Protein AF-A0A8X8WSK7-F1 (afdb_monomer_lite)

Secondary structure (DSSP, 8-state):
--TT---S-TT---------SPPSS---EEEEE--SS--EEEEEEEEEEEETTEEEEEEEEEEEEEE--STT-EEEEE----------------------

Structure (mmCIF, N/CA/C/O backbone):
data_AF-A0A8X8WSK7-F1
#
_entry.id   AF-A0A8X8WSK7-F1
#
loop_
_atom_site.group_PDB
_atom_site.id
_atom_site.type_symbol
_atom_site.label_atom_id
_atom_site.label_alt_id
_atom_site.label_comp_id
_atom_site.label_asym_id
_atom_site.label_entity_id
_atom_site.label_seq_id
_atom_site.pdbx_PDB_ins_code
_atom_site.Cartn_x
_atom_site.Cartn_y
_atom_site.Cartn_z
_atom_site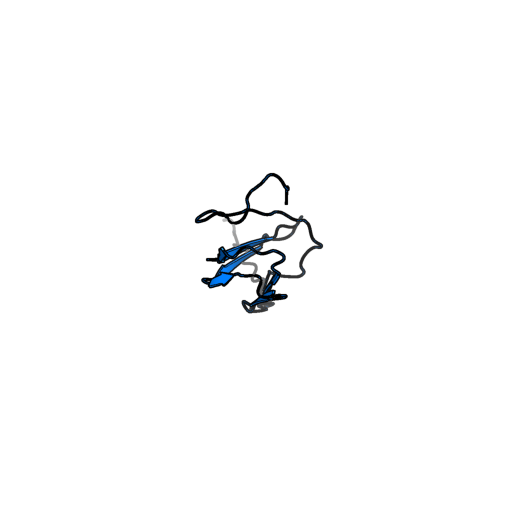.occupancy
_atom_site.B_iso_or_equiv
_atom_site.auth_seq_id
_atom_site.auth_comp_id
_atom_site.auth_asym_id
_atom_site.auth_atom_id
_atom_site.pdbx_PDB_model_num
ATOM 1 N N . MET A 1 1 ? -7.135 -5.718 -10.735 1.00 75.38 1 MET A N 1
ATOM 2 C CA . MET A 1 1 ? -6.576 -4.589 -11.508 1.00 75.38 1 MET A CA 1
ATOM 3 C C . MET A 1 1 ? -7.044 -4.754 -12.940 1.00 75.38 1 MET A C 1
ATOM 5 O O . MET A 1 1 ? -6.931 -5.858 -13.461 1.00 75.38 1 MET A O 1
ATOM 9 N N . GLY A 1 2 ? -7.687 -3.741 -13.518 1.00 79.69 2 GLY A N 1
ATOM 10 C CA . GLY A 1 2 ? -8.217 -3.841 -14.880 1.00 79.69 2 GLY A CA 1
ATOM 11 C C . GLY A 1 2 ? -7.095 -3.699 -15.907 1.00 79.69 2 GLY A C 1
ATOM 12 O O . GLY A 1 2 ? -6.238 -2.839 -15.749 1.00 79.69 2 GLY A O 1
ATOM 13 N N . SER A 1 3 ? -7.103 -4.512 -16.963 1.00 80.06 3 SER A N 1
ATOM 14 C CA . SER A 1 3 ? -6.058 -4.510 -18.001 1.00 80.06 3 SER A CA 1
ATOM 15 C C . SER A 1 3 ? -6.048 -3.258 -18.888 1.00 80.06 3 SER A C 1
ATOM 17 O O . SER A 1 3 ? -5.133 -3.085 -19.683 1.00 80.06 3 SER A O 1
ATOM 19 N N . SER A 1 4 ? -7.071 -2.405 -18.786 1.00 83.75 4 SER A N 1
ATOM 20 C CA . SER A 1 4 ? -7.215 -1.158 -19.545 1.00 83.75 4 SER A CA 1
ATOM 21 C C . SER A 1 4 ? -6.775 0.094 -18.779 1.00 83.75 4 SER A C 1
ATOM 23 O O . SER A 1 4 ? -6.962 1.197 -19.285 1.00 83.75 4 SER A O 1
ATOM 25 N N . TYR A 1 5 ? -6.254 -0.053 -17.558 1.00 81.88 5 TYR A N 1
ATOM 26 C CA . TYR A 1 5 ? -5.827 1.064 -16.716 1.00 81.88 5 TYR A CA 1
ATOM 27 C C . TYR A 1 5 ? -4.309 1.072 -16.562 1.00 81.88 5 TYR A C 1
ATOM 29 O O . TYR A 1 5 ? -3.691 0.022 -16.378 1.00 81.88 5 TYR A O 1
ATOM 37 N N . ASN A 1 6 ? -3.729 2.269 -16.604 1.00 83.44 6 ASN A N 1
ATOM 38 C CA . ASN A 1 6 ? -2.332 2.492 -16.263 1.00 83.44 6 ASN A CA 1
ATOM 39 C C . ASN A 1 6 ? -2.273 2.824 -14.775 1.00 83.44 6 ASN A C 1
ATOM 41 O O . ASN A 1 6 ? -2.736 3.885 -14.380 1.00 83.44 6 ASN A O 1
ATOM 45 N N . TYR A 1 7 ? -1.749 1.901 -13.976 1.00 86.31 7 TYR A N 1
ATOM 46 C CA . TYR A 1 7 ? -1.484 2.126 -12.557 1.00 86.31 7 TYR A CA 1
ATOM 47 C C . TYR A 1 7 ? -0.027 2.553 -12.368 1.00 86.31 7 TYR A C 1
ATOM 49 O O . TYR A 1 7 ? 0.825 2.224 -13.201 1.00 86.31 7 TYR A O 1
ATOM 57 N N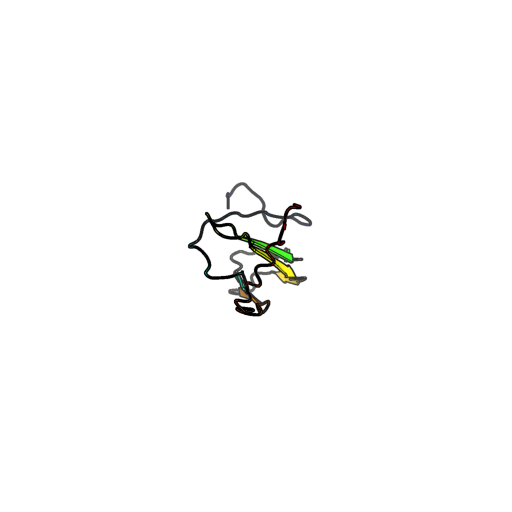 . PHE A 1 8 ? 0.270 3.206 -11.249 1.00 85.88 8 PHE A N 1
ATOM 58 C CA . PHE A 1 8 ? 1.604 3.659 -10.851 1.00 85.88 8 PHE A CA 1
ATOM 59 C C . PHE A 1 8 ? 2.171 4.745 -11.773 1.00 85.88 8 PHE A C 1
ATOM 61 O O . PHE A 1 8 ? 3.360 4.746 -12.110 1.00 85.88 8 PHE A O 1
ATOM 68 N N . GLY A 1 9 ? 1.302 5.668 -12.197 1.00 82.25 9 GLY A N 1
ATOM 69 C CA . GLY A 1 9 ? 1.684 6.876 -12.921 1.00 82.25 9 GLY A CA 1
ATOM 70 C C . GLY A 1 9 ? 2.589 7.793 -12.092 1.00 82.25 9 GLY A C 1
ATOM 71 O O . GLY A 1 9 ? 2.600 7.761 -10.861 1.00 82.25 9 GLY A O 1
ATOM 72 N N . HIS A 1 10 ? 3.382 8.628 -12.767 1.00 82.88 10 HIS A N 1
ATOM 73 C CA . HIS A 1 10 ? 4.202 9.627 -12.080 1.00 82.88 10 HIS A CA 1
ATOM 74 C C . HIS A 1 10 ? 3.304 10.638 -11.357 1.00 82.88 10 HIS A C 1
ATOM 76 O O . HIS A 1 10 ? 2.392 11.181 -11.974 1.00 82.88 10 HIS A O 1
ATOM 82 N N . GLU A 1 11 ? 3.588 10.898 -10.075 1.00 82.75 11 GLU A N 1
ATOM 83 C CA . GLU A 1 11 ? 2.813 11.814 -9.214 1.00 82.75 11 GLU A CA 1
ATOM 84 C C . GLU A 1 11 ? 1.328 11.440 -9.037 1.00 82.75 11 GLU A C 1
ATOM 86 O O . GLU A 1 11 ? 0.529 12.256 -8.578 1.00 82.75 11 GLU A O 1
ATOM 91 N N . GLU A 1 12 ? 0.954 10.196 -9.342 1.00 87.69 12 GLU A N 1
ATOM 92 C CA . GLU A 1 12 ? -0.401 9.689 -9.144 1.00 87.69 12 GLU A CA 1
ATOM 93 C C . GLU A 1 12 ? -0.519 8.900 -7.833 1.00 87.69 12 GLU A C 1
ATOM 95 O O . GLU A 1 12 ? 0.434 8.280 -7.355 1.00 87.69 12 GLU A O 1
ATOM 100 N N . VAL A 1 13 ? -1.714 8.930 -7.240 1.00 90.94 13 VAL A N 1
ATOM 101 C CA . VAL A 1 13 ? -2.071 8.091 -6.095 1.00 90.94 13 VAL A CA 1
ATOM 102 C C . VAL A 1 13 ? -3.074 7.049 -6.562 1.00 90.94 13 VAL A C 1
ATOM 104 O O . VAL A 1 13 ? -4.240 7.360 -6.802 1.00 90.94 13 VAL A O 1
ATOM 107 N N . ASP A 1 14 ? -2.628 5.801 -6.652 1.00 90.31 14 ASP A N 1
ATOM 108 C CA . ASP A 1 14 ? -3.508 4.680 -6.954 1.00 90.31 14 ASP A CA 1
ATOM 109 C C . ASP A 1 14 ? -4.250 4.207 -5.700 1.00 90.31 14 ASP A C 1
ATOM 111 O O . ASP A 1 14 ? -3.639 3.880 -4.678 1.00 90.31 14 ASP A O 1
ATOM 115 N N . LEU A 1 15 ? -5.578 4.107 -5.791 1.00 92.69 15 LEU A N 1
ATOM 116 C CA . LEU A 1 15 ? -6.414 3.550 -4.731 1.00 92.69 15 LEU A CA 1
ATOM 117 C C . LEU A 1 15 ? -6.870 2.137 -5.091 1.00 92.69 15 LEU A C 1
ATOM 119 O O . LEU A 1 15 ? -7.560 1.913 -6.088 1.00 92.69 15 LEU A O 1
ATOM 123 N N . PHE A 1 16 ? -6.548 1.189 -4.217 1.00 91.88 16 PHE A N 1
ATOM 124 C CA . PHE A 1 16 ? -6.989 -0.195 -4.331 1.00 91.88 16 PHE A CA 1
ATOM 125 C C . PHE A 1 16 ? -7.876 -0.566 -3.146 1.00 91.88 16 PHE A C 1
ATOM 127 O O . PHE A 1 16 ? -7.590 -0.215 -2.004 1.00 91.88 16 PHE A O 1
ATOM 134 N N . ALA A 1 17 ? -8.942 -1.316 -3.419 1.00 92.31 17 ALA A N 1
ATOM 135 C CA . ALA A 1 17 ? -9.811 -1.879 -2.396 1.00 92.31 17 ALA A CA 1
ATOM 136 C C . ALA A 1 17 ? -9.886 -3.397 -2.562 1.00 92.31 17 ALA A C 1
ATOM 138 O O . ALA A 1 17 ? -10.012 -3.916 -3.673 1.00 92.31 17 ALA A O 1
ATOM 139 N N . GLY A 1 18 ? -9.830 -4.106 -1.441 1.00 92.31 18 GLY A N 1
ATOM 140 C CA . GLY A 1 18 ? -9.928 -5.556 -1.385 1.00 92.31 18 GLY A CA 1
ATOM 141 C C . GLY A 1 18 ? -10.678 -5.992 -0.138 1.00 92.31 18 GLY A C 1
ATOM 142 O O . GLY A 1 18 ? -10.790 -5.244 0.831 1.00 92.31 18 GLY A O 1
ATOM 143 N N . LYS A 1 19 ? -11.211 -7.213 -0.172 1.00 92.69 19 LYS A N 1
ATOM 144 C CA . LYS A 1 19 ? -11.774 -7.870 1.007 1.00 92.69 19 LYS A CA 1
ATOM 145 C C . LYS A 1 19 ? -10.818 -8.965 1.448 1.00 92.69 19 LYS A C 1
ATOM 147 O O . LYS A 1 19 ? -10.357 -9.751 0.624 1.00 92.69 19 LYS A O 1
ATOM 152 N N . CYS A 1 20 ? -10.570 -9.033 2.741 1.00 88.38 20 CYS A N 1
ATOM 153 C CA . CYS A 1 20 ? -9.830 -10.099 3.394 1.00 88.38 20 CY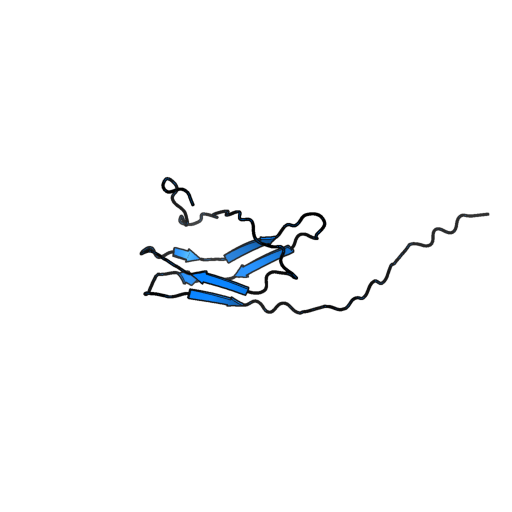S A CA 1
ATOM 154 C C . CYS A 1 20 ? -10.603 -10.543 4.647 1.00 88.38 20 CYS A C 1
ATOM 156 O O . CYS A 1 20 ? -11.545 -9.856 5.060 1.00 88.38 20 CYS A O 1
ATOM 158 N N . PRO A 1 21 ? -10.254 -11.693 5.248 1.00 89.56 21 PRO A N 1
ATOM 159 C CA . PRO A 1 21 ? -10.691 -12.011 6.602 1.00 89.56 21 PRO A CA 1
ATOM 160 C C . PRO A 1 21 ? -10.355 -10.869 7.566 1.00 89.56 21 PRO A C 1
ATOM 162 O O . PRO A 1 21 ? -9.362 -10.166 7.375 1.00 89.56 21 PRO A O 1
ATOM 165 N N . CYS A 1 22 ? -11.178 -10.690 8.599 1.00 85.69 22 CYS A N 1
ATOM 166 C CA . CYS A 1 22 ? -10.944 -9.654 9.598 1.00 85.69 22 CYS A CA 1
ATOM 167 C C . CYS A 1 22 ? -9.550 -9.810 10.217 1.00 85.69 22 CYS A C 1
ATOM 169 O O . CYS A 1 22 ? -9.191 -10.889 10.686 1.00 85.69 22 CYS A O 1
ATOM 171 N N . LEU A 1 23 ? -8.789 -8.718 10.232 1.00 84.69 23 LEU A N 1
ATOM 172 C CA . LEU A 1 23 ? -7.520 -8.646 10.945 1.00 84.69 23 LEU A CA 1
ATOM 173 C C . LEU A 1 23 ? -7.783 -8.702 12.455 1.00 84.69 23 LEU A C 1
ATOM 175 O O . LEU A 1 23 ? -8.780 -8.162 12.938 1.00 84.69 23 LEU A O 1
ATOM 179 N N . HIS A 1 24 ? -6.888 -9.353 13.196 1.00 83.06 24 HIS A N 1
ATOM 180 C CA . HIS A 1 24 ? -6.964 -9.405 14.660 1.00 83.06 24 HIS A CA 1
ATOM 181 C C . HIS A 1 24 ? -6.452 -8.123 15.335 1.00 83.06 24 HIS A C 1
ATOM 183 O O . HIS A 1 24 ? -6.679 -7.945 16.524 1.00 83.06 24 HIS A O 1
ATOM 189 N N . GLY A 1 25 ? -5.810 -7.227 14.583 1.00 83.25 25 GLY A N 1
ATOM 190 C CA . GLY A 1 25 ? -5.227 -5.985 15.079 1.00 83.25 25 GLY A CA 1
ATOM 191 C C . GLY A 1 25 ? -4.909 -5.006 13.940 1.00 83.25 25 GLY A C 1
ATOM 192 O O . GLY A 1 25 ? -5.326 -5.241 12.798 1.00 83.25 25 GLY A O 1
ATOM 193 N N . PRO A 1 26 ? -4.195 -3.905 14.230 1.00 84.12 26 PRO A N 1
ATOM 194 C CA . PRO A 1 26 ? -3.762 -2.942 13.220 1.00 84.12 26 PRO A CA 1
ATOM 195 C C . PRO A 1 26 ? -2.765 -3.555 12.223 1.00 84.12 26 PRO A C 1
ATOM 197 O O . PRO A 1 26 ? -2.176 -4.611 12.448 1.00 84.12 26 PRO A O 1
ATOM 200 N N . VAL A 1 27 ? -2.563 -2.886 11.084 1.00 87.88 27 VAL A N 1
ATOM 201 C CA . VAL A 1 27 ? -1.576 -3.324 10.086 1.00 87.88 27 VAL A CA 1
ATOM 202 C C . VAL A 1 27 ? -0.179 -2.863 10.504 1.00 87.88 27 VAL A C 1
ATOM 204 O O . VAL A 1 27 ? 0.086 -1.666 10.544 1.00 87.88 27 VAL A O 1
ATOM 207 N N . CYS A 1 28 ? 0.713 -3.817 10.769 1.00 87.69 28 CYS A N 1
ATOM 208 C CA . CYS A 1 28 ? 2.067 -3.560 11.296 1.00 87.69 28 CYS A CA 1
ATOM 209 C C . CYS A 1 28 ? 3.177 -3.826 10.279 1.00 87.69 28 CYS A C 1
ATOM 211 O O . CYS A 1 28 ? 4.319 -3.399 10.420 1.00 87.69 28 CYS A O 1
ATOM 213 N N . SER A 1 29 ? 2.863 -4.573 9.226 1.00 88.75 29 SER A N 1
ATOM 214 C CA . SER A 1 29 ? 3.820 -4.848 8.169 1.00 88.75 29 SER A CA 1
ATOM 215 C C . SER A 1 29 ? 3.121 -4.968 6.832 1.00 88.75 29 SER A C 1
ATOM 217 O O . SER A 1 29 ? 1.962 -5.380 6.741 1.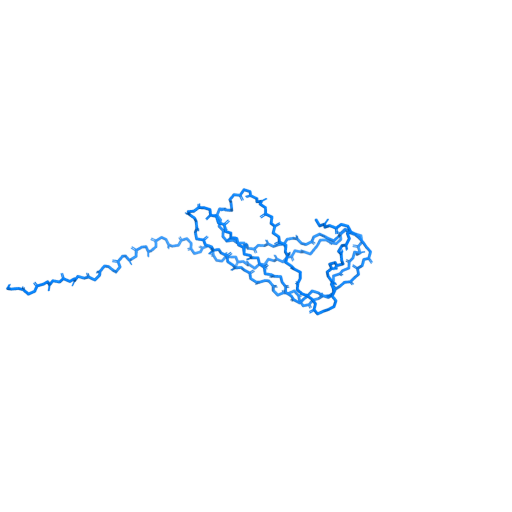00 88.75 29 SER A O 1
ATOM 219 N N . ILE A 1 30 ? 3.848 -4.602 5.786 1.00 87.56 30 ILE A N 1
ATOM 220 C CA . ILE A 1 30 ? 3.447 -4.810 4.405 1.00 87.56 30 ILE A CA 1
ATOM 221 C C . ILE A 1 30 ? 4.605 -5.439 3.638 1.00 87.56 30 ILE A C 1
ATOM 223 O O . ILE A 1 30 ? 5.762 -5.031 3.751 1.00 87.56 30 ILE A O 1
ATOM 227 N N . ILE A 1 31 ? 4.269 -6.446 2.836 1.00 87.12 31 ILE A N 1
ATOM 228 C CA . ILE A 1 31 ? 5.172 -7.047 1.863 1.00 87.12 31 ILE A CA 1
ATOM 229 C C . ILE A 1 31 ? 4.694 -6.611 0.484 1.00 87.12 31 ILE A C 1
ATOM 231 O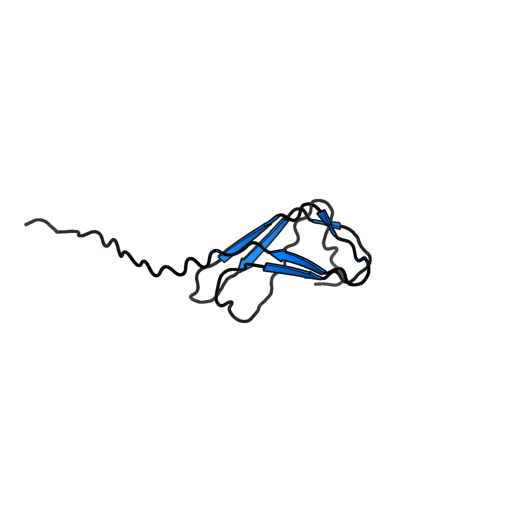 O . ILE A 1 31 ? 3.577 -6.918 0.074 1.00 87.12 31 ILE A O 1
ATOM 235 N N . ILE A 1 32 ? 5.549 -5.898 -0.235 1.00 83.81 32 ILE A N 1
ATOM 236 C CA . ILE A 1 32 ? 5.316 -5.479 -1.611 1.00 83.81 32 ILE A CA 1
ATOM 237 C C . ILE A 1 32 ? 6.056 -6.463 -2.502 1.00 83.81 32 ILE A C 1
ATOM 239 O O . ILE A 1 32 ? 7.286 -6.497 -2.504 1.00 83.81 32 ILE A O 1
ATOM 243 N N . VAL A 1 33 ? 5.314 -7.259 -3.261 1.00 84.38 33 VAL A N 1
ATOM 244 C CA . VAL A 1 33 ? 5.885 -8.158 -4.265 1.00 84.38 33 VAL A CA 1
ATOM 245 C C . VAL A 1 33 ? 5.669 -7.530 -5.629 1.00 84.38 33 VAL A C 1
ATOM 247 O O . VAL A 1 33 ? 4.541 -7.205 -5.993 1.00 84.38 33 VAL A O 1
ATOM 250 N N . LEU A 1 34 ? 6.756 -7.336 -6.368 1.00 79.81 34 LEU A N 1
ATOM 251 C CA . LEU A 1 34 ? 6.703 -6.782 -7.712 1.00 79.81 34 LEU A CA 1
ATOM 252 C C . LEU A 1 34 ? 6.796 -7.923 -8.726 1.00 79.81 34 LEU A C 1
ATOM 254 O O . LEU A 1 34 ? 7.758 -8.691 -8.712 1.00 79.81 34 LEU A O 1
ATOM 258 N N . ASP A 1 35 ? 5.810 -7.998 -9.613 1.00 75.62 35 ASP A N 1
ATOM 259 C CA . ASP A 1 35 ? 5.782 -8.923 -10.743 1.00 75.62 35 ASP A CA 1
ATOM 260 C C . ASP A 1 35 ? 5.563 -8.107 -12.025 1.00 75.62 35 ASP A C 1
ATOM 262 O O . ASP A 1 35 ? 4.536 -7.444 -12.181 1.00 75.62 35 ASP A O 1
ATOM 266 N N . GLY A 1 36 ? 6.578 -8.039 -12.892 1.00 72.12 36 GLY A N 1
ATOM 267 C CA . GLY A 1 36 ? 6.594 -7.162 -14.067 1.00 72.12 36 GLY A CA 1
ATOM 268 C C . GLY A 1 36 ? 7.986 -6.645 -14.444 1.00 72.12 36 GLY A C 1
ATOM 269 O O . GLY A 1 36 ? 8.996 -7.155 -13.977 1.00 72.12 36 GLY A O 1
ATOM 270 N N . PHE A 1 37 ? 8.053 -5.632 -15.311 1.00 62.94 37 PHE A N 1
ATOM 271 C CA . PHE A 1 37 ? 9.325 -5.069 -15.805 1.00 62.94 37 PHE A CA 1
ATOM 272 C C . PHE A 1 37 ? 9.484 -3.562 -15.553 1.00 62.94 37 PHE A C 1
ATOM 274 O O . PHE A 1 37 ? 10.520 -2.990 -15.885 1.00 62.94 37 PHE A O 1
ATOM 281 N N . ASN A 1 38 ? 8.483 -2.907 -14.958 1.00 75.94 38 ASN A N 1
ATOM 282 C CA . ASN A 1 38 ? 8.481 -1.455 -14.797 1.00 75.94 38 ASN A CA 1
ATOM 283 C C . ASN A 1 38 ? 9.051 -1.041 -13.437 1.00 75.94 38 ASN A C 1
ATOM 285 O O . ASN A 1 38 ? 8.691 -1.600 -12.400 1.00 75.94 38 ASN A O 1
ATOM 289 N N . SER A 1 39 ? 9.926 -0.034 -13.458 1.00 80.00 39 SER A N 1
ATOM 290 C CA . SER A 1 39 ? 10.423 0.637 -12.255 1.00 80.00 39 SER A CA 1
ATOM 291 C C . SER A 1 39 ? 9.562 1.852 -11.935 1.00 80.00 39 SER A C 1
ATOM 293 O O . SER A 1 39 ? 9.209 2.601 -12.842 1.00 80.00 39 SER A O 1
ATOM 295 N N . TRP A 1 40 ? 9.279 2.087 -10.659 1.00 82.69 40 TRP A N 1
ATOM 296 C CA . TRP A 1 40 ? 8.523 3.255 -10.205 1.00 82.69 40 TRP A CA 1
ATOM 297 C C . TRP A 1 40 ? 9.047 3.747 -8.859 1.00 82.69 40 TRP A C 1
ATOM 299 O O . TRP A 1 40 ? 9.623 2.986 -8.081 1.00 82.69 40 TRP A O 1
ATOM 309 N N . TYR A 1 41 ? 8.894 5.040 -8.591 1.00 86.12 41 TYR A N 1
ATOM 310 C CA . TYR A 1 41 ? 9.283 5.616 -7.310 1.00 86.12 41 TYR A CA 1
ATOM 311 C C . TYR A 1 41 ? 8.099 5.571 -6.347 1.00 86.12 41 TYR A C 1
ATOM 313 O O . TYR A 1 41 ? 7.050 6.149 -6.619 1.00 86.12 41 TYR A O 1
ATOM 321 N N . CYS A 1 42 ? 8.268 4.896 -5.212 1.00 87.88 42 CYS A N 1
ATOM 322 C CA . CYS A 1 42 ? 7.252 4.832 -4.173 1.00 87.88 42 CYS A CA 1
ATOM 323 C C . CYS A 1 42 ? 7.603 5.807 -3.051 1.00 87.88 42 CYS A C 1
ATOM 325 O O . CYS A 1 42 ? 8.626 5.649 -2.378 1.00 87.88 42 CYS A O 1
ATOM 327 N N . GLN A 1 43 ? 6.747 6.804 -2.827 1.00 90.69 43 GLN A N 1
ATOM 328 C CA . GLN A 1 43 ? 6.918 7.748 -1.726 1.00 90.69 43 GLN A CA 1
ATOM 329 C C . GLN A 1 43 ? 6.360 7.187 -0.416 1.00 90.69 43 GLN A C 1
ATOM 331 O O . GLN A 1 43 ? 7.085 7.110 0.578 1.00 90.69 43 GLN A O 1
ATOM 336 N N . SER A 1 44 ? 5.092 6.784 -0.416 1.00 91.12 44 SER A N 1
ATOM 337 C CA . SER A 1 44 ? 4.411 6.214 0.745 1.00 91.12 44 SER A CA 1
ATOM 338 C C . SER A 1 44 ? 3.277 5.292 0.325 1.00 91.12 44 SER A C 1
ATOM 340 O O . SER A 1 44 ? 2.707 5.468 -0.748 1.00 91.12 44 SER A O 1
ATOM 342 N N . ILE A 1 45 ? 2.917 4.369 1.209 1.00 91.75 45 ILE A N 1
ATOM 343 C CA . ILE A 1 45 ? 1.728 3.527 1.077 1.00 91.75 45 ILE A CA 1
ATOM 344 C C . ILE A 1 45 ? 0.853 3.763 2.294 1.00 91.75 45 ILE A C 1
ATOM 346 O O . ILE A 1 45 ? 1.344 3.777 3.420 1.00 91.75 45 ILE A O 1
ATOM 350 N N . GLU A 1 46 ? -0.441 3.932 2.068 1.00 93.12 46 GLU A N 1
ATOM 351 C CA . GLU A 1 46 ? -1.423 4.074 3.130 1.00 93.12 46 GLU A CA 1
ATOM 352 C C . GLU A 1 46 ? -2.444 2.947 3.041 1.00 93.12 46 GLU A C 1
ATOM 354 O O . GLU A 1 46 ? -2.930 2.612 1.961 1.00 93.12 46 GLU A O 1
ATOM 359 N N . ILE A 1 47 ? -2.735 2.333 4.183 1.00 92.81 47 ILE A N 1
ATOM 360 C CA . ILE A 1 47 ? -3.659 1.212 4.289 1.00 92.81 47 ILE A CA 1
ATOM 361 C C . ILE A 1 47 ? -4.746 1.605 5.271 1.00 92.81 47 ILE A C 1
ATOM 363 O O . ILE A 1 47 ? -4.468 1.876 6.439 1.00 92.81 47 ILE A O 1
ATOM 367 N N . THR A 1 48 ? -5.986 1.589 4.796 1.00 92.81 48 THR A N 1
ATOM 368 C CA . THR A 1 48 ? -7.178 1.758 5.623 1.00 92.81 48 THR A CA 1
ATOM 369 C C . THR A 1 48 ? -7.918 0.434 5.689 1.00 92.81 48 THR A C 1
ATOM 371 O O . THR A 1 48 ? -8.278 -0.151 4.668 1.00 92.81 48 THR A O 1
ATOM 374 N N . THR A 1 49 ? -8.158 -0.039 6.905 1.00 92.12 49 THR A N 1
ATOM 375 C CA . THR A 1 49 ? -8.908 -1.263 7.176 1.00 92.12 49 THR A CA 1
ATOM 376 C C . THR A 1 49 ? -10.234 -0.906 7.825 1.00 92.12 49 THR A C 1
ATOM 378 O O . THR A 1 49 ? -10.310 -0.058 8.716 1.00 92.12 49 THR A O 1
ATOM 381 N N . VAL A 1 50 ? -11.296 -1.537 7.332 1.00 91.81 50 VAL A N 1
ATOM 382 C CA . VAL A 1 50 ? -12.668 -1.325 7.792 1.00 91.81 50 VAL A CA 1
ATOM 383 C C . VAL A 1 50 ? -13.327 -2.678 8.022 1.00 91.81 50 VAL A C 1
ATOM 385 O O . VAL A 1 50 ? -13.122 -3.617 7.252 1.00 91.81 50 VAL A O 1
ATOM 388 N N . GLY A 1 51 ? -14.125 -2.785 9.081 1.00 89.94 51 GLY A N 1
ATOM 389 C CA . GLY A 1 51 ? -14.833 -4.010 9.434 1.00 89.94 51 GLY A CA 1
ATOM 390 C C . GLY A 1 51 ? -16.205 -3.706 10.019 1.00 89.94 51 GLY A C 1
ATOM 391 O O . GLY A 1 51 ? -16.394 -2.705 10.706 1.00 89.94 51 GLY A O 1
ATOM 392 N N . TYR A 1 52 ? -17.181 -4.573 9.750 1.00 90.38 52 TYR A N 1
ATOM 393 C CA . TYR A 1 52 ? -18.511 -4.427 10.337 1.00 90.38 52 TYR A CA 1
ATOM 394 C C . TYR A 1 52 ? -18.437 -4.584 11.861 1.00 90.38 52 TYR A C 1
ATOM 396 O O . TYR A 1 52 ? -17.972 -5.610 12.357 1.00 90.38 52 TYR A O 1
ATOM 404 N N . GLY A 1 53 ? -18.881 -3.562 12.599 1.00 88.88 53 GLY A N 1
ATOM 405 C CA . GLY A 1 53 ? -18.833 -3.554 14.064 1.00 88.88 53 GLY A CA 1
ATOM 406 C C . GLY A 1 53 ? -17.416 -3.506 14.650 1.00 88.88 53 GLY A C 1
ATOM 407 O O . GLY A 1 53 ? -17.228 -3.894 15.801 1.00 88.88 53 GLY A O 1
ATOM 408 N N . LYS A 1 54 ? -16.414 -3.075 13.871 1.00 87.25 54 LYS A N 1
ATOM 409 C CA . LYS A 1 54 ? -15.019 -2.924 14.308 1.00 87.25 54 LYS A CA 1
ATOM 410 C C . LYS A 1 54 ? -14.543 -1.485 14.082 1.00 87.25 54 LYS A C 1
ATOM 412 O O . LYS A 1 54 ? -15.007 -0.851 13.132 1.00 87.25 54 LYS A O 1
ATOM 417 N N . PRO A 1 55 ? -13.636 -0.962 14.926 1.00 86.56 55 PRO A N 1
ATOM 418 C CA . PRO A 1 55 ? -13.022 0.335 14.676 1.00 86.56 55 PRO A CA 1
ATOM 419 C C . PRO A 1 55 ? -12.239 0.312 13.357 1.00 86.56 55 PRO A C 1
ATOM 421 O O . PRO A 1 55 ? -11.644 -0.703 12.988 1.00 86.56 55 PRO A O 1
ATOM 424 N N . CYS A 1 56 ? -12.246 1.439 12.648 1.00 88.62 56 CYS A N 1
ATOM 425 C CA . CYS A 1 56 ? -11.395 1.636 11.480 1.00 88.62 56 CYS A CA 1
ATOM 426 C C . CYS A 1 56 ? -9.945 1.820 11.939 1.00 88.62 56 CYS A C 1
ATOM 428 O O . CYS A 1 56 ? -9.694 2.517 12.921 1.00 88.62 56 CYS A O 1
ATOM 430 N N . SER A 1 57 ? -8.993 1.250 11.205 1.00 88.44 57 SER A N 1
ATOM 431 C CA . SER A 1 57 ? -7.565 1.461 11.450 1.00 88.44 57 SER A CA 1
ATOM 432 C C . SER A 1 57 ? -6.886 1.933 10.172 1.00 88.44 57 SER A C 1
ATOM 434 O O . SER A 1 57 ? -7.148 1.402 9.090 1.00 88.44 57 SER A O 1
ATOM 436 N N . GLN A 1 58 ? -6.033 2.946 10.300 1.00 90.44 58 GLN A N 1
ATOM 437 C CA . GLN A 1 58 ? -5.267 3.523 9.205 1.00 90.44 58 GLN A CA 1
ATOM 438 C C . GLN A 1 58 ? -3.786 3.507 9.565 1.00 90.44 58 GLN A C 1
ATOM 440 O O . GLN A 1 58 ? -3.404 3.866 10.679 1.00 90.44 58 GLN A O 1
ATOM 445 N N . LYS A 1 59 ? -2.952 3.111 8.607 1.00 90.06 59 LYS A N 1
ATOM 446 C CA . LYS A 1 59 ? -1.501 3.088 8.762 1.00 90.06 59 LYS A CA 1
ATOM 447 C C . LYS A 1 59 ? -0.829 3.620 7.507 1.00 90.06 59 LYS A C 1
ATOM 449 O O . LYS A 1 59 ? -1.163 3.196 6.402 1.00 90.06 59 LYS A O 1
ATOM 454 N N . LYS A 1 60 ? 0.139 4.519 7.689 1.00 91.69 60 LYS A N 1
ATOM 455 C CA . LYS A 1 60 ? 0.982 5.049 6.617 1.00 91.69 60 LYS A CA 1
ATOM 456 C C . LYS A 1 60 ? 2.407 4.528 6.767 1.00 91.69 60 LYS A C 1
ATOM 458 O O . LYS A 1 60 ? 3.024 4.715 7.807 1.00 91.69 60 LYS A O 1
ATOM 463 N N . PHE A 1 61 ? 2.926 3.934 5.703 1.00 90.62 61 PHE A N 1
ATOM 464 C CA . PHE A 1 61 ? 4.304 3.476 5.579 1.00 90.62 61 PHE A CA 1
ATOM 465 C C . PHE A 1 61 ? 5.071 4.439 4.670 1.00 90.62 61 PHE A C 1
ATOM 467 O O . PHE A 1 61 ? 4.690 4.646 3.513 1.00 90.62 61 PHE A O 1
ATOM 474 N N . GLU A 1 62 ? 6.155 5.035 5.168 1.00 90.31 62 GLU A N 1
ATOM 475 C CA . GLU A 1 62 ? 7.070 5.815 4.330 1.00 90.31 62 GLU A CA 1
ATOM 476 C C . GLU A 1 62 ? 8.052 4.887 3.606 1.00 90.31 62 GLU A C 1
ATOM 478 O O . GLU A 1 62 ? 8.723 4.067 4.227 1.00 90.31 62 GLU A O 1
ATOM 483 N N . VAL A 1 63 ? 8.136 5.014 2.279 1.00 87.62 63 VAL A N 1
ATOM 484 C CA . VAL A 1 63 ? 8.926 4.110 1.427 1.00 87.62 63 VAL A CA 1
ATOM 485 C C . VAL A 1 63 ? 10.144 4.825 0.846 1.00 87.62 63 VAL A C 1
ATOM 487 O O . VAL A 1 63 ? 11.258 4.318 0.960 1.00 87.62 63 VAL A O 1
ATOM 490 N N . LYS A 1 64 ? 9.931 6.010 0.252 1.00 89.69 64 LYS A N 1
ATOM 491 C CA . LYS A 1 64 ? 10.947 6.928 -0.305 1.00 89.69 64 LYS A CA 1
ATOM 492 C C . LYS A 1 64 ? 12.068 6.225 -1.094 1.00 89.69 64 LYS A C 1
ATOM 494 O O . LYS A 1 64 ? 13.250 6.501 -0.890 1.00 89.69 64 LYS A O 1
ATOM 499 N N . LYS A 1 65 ? 11.712 5.302 -1.998 1.00 87.44 65 LYS A N 1
ATOM 500 C CA . LYS A 1 65 ? 12.685 4.571 -2.831 1.00 87.44 65 LYS A CA 1
ATOM 501 C C . LYS A 1 65 ? 12.125 4.127 -4.179 1.00 87.44 65 LYS A C 1
ATOM 503 O O . LYS A 1 65 ? 10.919 3.952 -4.347 1.00 87.44 65 LYS A O 1
ATOM 508 N N . TRP A 1 66 ? 13.037 3.882 -5.118 1.00 85.31 66 TRP A N 1
ATOM 509 C CA . TRP A 1 66 ? 12.732 3.215 -6.381 1.00 85.31 66 TRP A CA 1
ATOM 510 C C . TRP A 1 66 ? 12.448 1.729 -6.151 1.00 85.31 66 TRP A C 1
ATOM 512 O O . TRP A 1 66 ? 13.225 1.024 -5.505 1.00 85.31 66 TRP A O 1
ATOM 522 N N . LEU A 1 67 ? 11.331 1.264 -6.695 1.00 84.12 67 LEU A N 1
ATOM 523 C CA . LEU A 1 67 ? 10.882 -0.117 -6.704 1.00 84.12 67 LEU A CA 1
ATOM 524 C C . LEU A 1 67 ? 11.046 -0.660 -8.123 1.00 84.12 67 LEU A C 1
ATOM 526 O O . LEU A 1 67 ? 10.523 -0.086 -9.074 1.00 84.12 67 LEU A O 1
ATOM 530 N N . ASN A 1 68 ? 11.807 -1.742 -8.273 1.00 76.56 68 ASN A N 1
ATOM 531 C CA . ASN A 1 68 ? 12.057 -2.392 -9.556 1.00 76.56 68 ASN A CA 1
ATOM 532 C C . ASN A 1 68 ? 12.068 -3.913 -9.378 1.00 76.56 68 ASN A C 1
ATOM 534 O O . ASN A 1 68 ? 12.516 -4.430 -8.352 1.00 76.56 68 ASN A O 1
ATOM 538 N N . VAL A 1 69 ? 11.625 -4.627 -10.408 1.00 69.06 69 VAL A N 1
ATOM 539 C CA . VAL A 1 69 ? 11.716 -6.080 -10.505 1.00 69.06 69 VAL A CA 1
ATOM 540 C C . VAL A 1 69 ? 13.141 -6.468 -10.880 1.00 69.06 69 VAL A C 1
ATOM 542 O O . VAL A 1 69 ? 13.458 -6.822 -12.012 1.00 69.06 69 VAL A O 1
ATOM 545 N N . ILE A 1 70 ? 14.031 -6.454 -9.896 1.00 61.44 70 ILE A N 1
ATOM 546 C CA . ILE A 1 70 ? 15.214 -7.307 -9.963 1.00 61.44 70 ILE A CA 1
ATOM 547 C C . ILE A 1 70 ? 14.733 -8.668 -9.453 1.00 61.44 70 ILE A C 1
ATOM 549 O O . ILE A 1 70 ? 14.505 -8.812 -8.256 1.00 61.44 70 ILE A O 1
ATOM 553 N N . LYS A 1 71 ? 14.429 -9.596 -10.377 1.00 52.78 71 LYS A N 1
ATOM 554 C CA . LYS A 1 71 ? 13.895 -10.966 -10.162 1.00 52.78 71 LYS A CA 1
ATOM 555 C C . LYS A 1 71 ? 13.645 -11.349 -8.689 1.00 52.78 71 LYS A C 1
ATOM 557 O O . LYS A 1 71 ? 14.579 -11.717 -7.983 1.00 52.78 71 LYS A O 1
ATOM 562 N N . GLY A 1 72 ? 12.381 -11.329 -8.260 1.00 54.00 72 GLY A N 1
ATOM 563 C CA . GLY A 1 72 ? 11.972 -11.837 -6.941 1.00 54.00 72 GLY A CA 1
ATOM 564 C C . GLY A 1 72 ? 12.170 -10.868 -5.773 1.00 54.00 72 GLY A C 1
ATOM 565 O O . GLY A 1 72 ? 12.090 -11.282 -4.620 1.00 54.00 72 GLY A O 1
ATOM 566 N N . SER A 1 73 ? 12.417 -9.587 -6.050 1.00 59.44 73 SER A N 1
ATOM 567 C CA . SER A 1 73 ? 12.532 -8.568 -5.007 1.00 59.44 73 SER A CA 1
ATOM 568 C C . SER A 1 73 ? 11.169 -8.291 -4.369 1.00 59.44 73 SER A C 1
ATOM 570 O O . SER A 1 73 ? 10.345 -7.558 -4.915 1.00 59.44 73 SER A O 1
ATOM 572 N N . ALA A 1 74 ? 10.941 -8.882 -3.198 1.00 65.75 74 ALA A N 1
ATOM 573 C CA . ALA A 1 74 ? 9.915 -8.437 -2.270 1.00 65.75 74 ALA A CA 1
ATOM 574 C C . ALA A 1 74 ? 10.503 -7.333 -1.382 1.00 65.75 74 ALA A C 1
ATOM 576 O O . ALA A 1 74 ? 11.587 -7.486 -0.817 1.00 65.75 74 ALA A O 1
ATOM 577 N N . VAL A 1 75 ? 9.794 -6.218 -1.245 1.00 75.62 75 VAL A N 1
ATOM 578 C CA . VAL A 1 75 ? 10.120 -5.187 -0.263 1.00 75.62 75 VAL A CA 1
ATOM 579 C C . VAL A 1 75 ? 9.260 -5.406 0.966 1.00 75.62 75 VAL A C 1
ATOM 581 O O . VAL A 1 75 ? 8.040 -5.320 0.893 1.00 75.62 75 VAL A O 1
ATOM 584 N N . ILE A 1 76 ? 9.908 -5.651 2.099 1.00 77.94 76 ILE A N 1
ATOM 585 C CA . ILE A 1 76 ? 9.246 -5.736 3.397 1.00 77.94 76 ILE A CA 1
ATOM 586 C C . ILE A 1 76 ? 9.393 -4.377 4.078 1.00 77.94 76 ILE A C 1
ATOM 588 O O . ILE A 1 76 ? 10.505 -3.865 4.211 1.00 77.94 76 ILE A O 1
ATOM 592 N N . LEU A 1 77 ? 8.269 -3.790 4.476 1.00 79.50 77 LEU A N 1
ATOM 593 C CA . LEU A 1 77 ? 8.218 -2.621 5.341 1.00 79.50 77 LEU A CA 1
ATOM 594 C C . LEU A 1 77 ? 7.555 -3.064 6.638 1.00 79.50 77 LEU A C 1
ATOM 596 O O . LEU A 1 77 ? 6.415 -3.529 6.630 1.00 79.50 77 LEU A O 1
ATOM 600 N N . GLN A 1 78 ? 8.298 -2.962 7.729 1.00 78.06 78 GLN A N 1
ATOM 601 C CA . GLN A 1 78 ? 7.790 -3.193 9.070 1.00 78.06 78 GLN A CA 1
ATOM 602 C C . GLN A 1 78 ? 7.746 -1.848 9.769 1.00 78.06 78 GLN A C 1
ATOM 604 O O . GLN A 1 78 ? 8.700 -1.077 9.688 1.00 78.06 78 GLN A O 1
ATOM 609 N N . ASP A 1 79 ? 6.624 -1.578 10.410 1.00 71.12 79 ASP A N 1
ATOM 610 C CA . ASP A 1 79 ? 6.498 -0.500 11.368 1.00 71.12 79 ASP A CA 1
ATOM 611 C C . ASP A 1 79 ? 5.925 -1.164 12.611 1.00 71.12 79 ASP A C 1
ATOM 613 O O . ASP A 1 79 ? 4.752 -1.545 12.621 1.00 71.12 79 ASP A O 1
ATOM 617 N N . GLU A 1 80 ? 6.805 -1.456 13.570 1.00 67.12 80 GLU A N 1
ATOM 618 C CA . GLU A 1 80 ? 6.466 -2.208 14.775 1.00 67.12 80 GLU A CA 1
ATOM 619 C C . GLU A 1 80 ? 5.210 -1.593 15.396 1.00 67.12 80 GLU A C 1
ATOM 621 O O . GLU A 1 80 ? 5.181 -0.416 15.759 1.00 67.12 80 GLU A O 1
ATOM 626 N N . CYS A 1 81 ? 4.127 -2.367 15.441 1.00 72.31 81 CYS A N 1
ATOM 627 C CA . CYS A 1 81 ? 2.999 -1.972 16.259 1.00 72.31 81 CYS A CA 1
ATOM 628 C C . CYS A 1 81 ? 3.430 -2.205 17.695 1.00 72.31 81 CYS A C 1
ATOM 630 O O . CYS A 1 81 ? 3.766 -3.331 18.054 1.00 72.31 81 CYS A O 1
ATOM 632 N N . SER A 1 82 ? 3.425 -1.151 18.503 1.00 61.06 82 SER A N 1
ATOM 633 C CA . SER A 1 82 ? 3.350 -1.336 19.941 1.00 61.06 82 SER A CA 1
ATOM 634 C C . SER A 1 82 ? 2.049 -2.082 20.203 1.00 61.06 82 SER A C 1
ATOM 636 O O . SER A 1 82 ? 0.970 -1.555 19.917 1.00 61.06 82 SER A O 1
ATOM 638 N N . ASP A 1 83 ? 2.152 -3.322 20.669 1.00 53.94 83 ASP A N 1
ATOM 639 C CA . ASP A 1 83 ? 1.028 -4.049 21.247 1.00 53.94 83 ASP A CA 1
ATOM 640 C C . ASP A 1 83 ? 0.689 -3.363 22.577 1.00 53.94 83 ASP A C 1
ATOM 642 O O . ASP A 1 83 ? 0.985 -3.868 23.658 1.00 53.94 83 ASP A O 1
ATOM 646 N N . ASP A 1 84 ? 0.111 -2.165 22.508 1.00 50.41 84 ASP A N 1
ATOM 647 C CA . ASP A 1 84 ? -0.518 -1.525 23.658 1.00 50.41 84 ASP A CA 1
ATOM 648 C C . ASP A 1 84 ? -1.885 -2.198 23.879 1.00 50.41 84 ASP A C 1
ATOM 650 O O . ASP A 1 84 ? -2.938 -1.566 23.824 1.00 50.41 84 ASP A O 1
ATOM 654 N N . ASP A 1 85 ? -1.867 -3.513 24.118 1.00 49.81 85 ASP A N 1
ATOM 655 C CA . ASP A 1 85 ? -2.938 -4.230 24.807 1.00 49.81 85 ASP A CA 1
ATOM 656 C C . ASP A 1 85 ? -2.844 -3.889 26.311 1.00 49.81 85 ASP A C 1
ATOM 658 O O . ASP A 1 85 ? -2.583 -4.748 27.152 1.00 49.81 85 ASP A O 1
ATOM 662 N N . ASP A 1 86 ? -3.028 -2.612 26.664 1.00 44.88 86 ASP A N 1
ATOM 663 C CA . ASP A 1 86 ? -3.457 -2.233 28.012 1.00 44.88 86 ASP A CA 1
ATOM 664 C C . ASP A 1 86 ? -4.961 -1.968 27.951 1.00 44.88 86 ASP A C 1
ATOM 666 O O . ASP A 1 86 ? -5.432 -0.930 27.479 1.00 44.88 86 ASP A O 1
ATOM 670 N N . ASP A 1 87 ? -5.723 -2.962 28.401 1.00 47.44 87 ASP A N 1
ATOM 671 C CA . ASP A 1 87 ? -7.153 -2.880 28.685 1.00 47.44 87 ASP A CA 1
ATOM 672 C C . ASP A 1 87 ? -7.378 -1.944 29.888 1.00 47.44 87 ASP A C 1
ATOM 674 O O . ASP A 1 87 ? -7.703 -2.350 31.002 1.00 47.44 87 ASP A O 1
ATOM 678 N N . GLY A 1 88 ? -7.134 -0.655 29.667 1.00 41.06 88 GLY A N 1
ATOM 679 C CA . GLY A 1 88 ? -7.348 0.433 30.605 1.00 41.06 88 GLY A CA 1
ATOM 680 C C . GLY A 1 88 ? -8.662 1.146 30.314 1.00 41.06 88 GLY A C 1
ATOM 681 O O . GLY A 1 88 ? -8.672 2.346 30.033 1.00 41.06 88 GLY A O 1
ATOM 682 N N . VAL A 1 89 ? -9.794 0.435 30.371 1.00 40.25 89 VAL A N 1
ATOM 683 C CA . VAL A 1 89 ? -11.122 1.067 30.410 1.00 40.25 89 VAL A CA 1
ATOM 684 C C . VAL A 1 89 ? -11.244 1.863 31.713 1.00 40.25 89 VAL A C 1
ATOM 686 O O . VAL A 1 89 ? -11.755 1.388 32.723 1.00 40.25 89 VAL A O 1
ATOM 689 N N . VAL A 1 90 ? -10.802 3.120 31.695 1.00 41.53 90 VAL A N 1
ATOM 690 C CA . VAL A 1 90 ? -11.267 4.126 32.651 1.00 41.53 90 VAL A CA 1
ATOM 691 C C . VAL A 1 90 ? -12.506 4.762 32.042 1.00 41.53 90 VAL A C 1
ATOM 693 O O . VAL A 1 90 ? -12.451 5.715 31.265 1.00 41.53 90 VAL A O 1
ATOM 696 N N . SER A 1 91 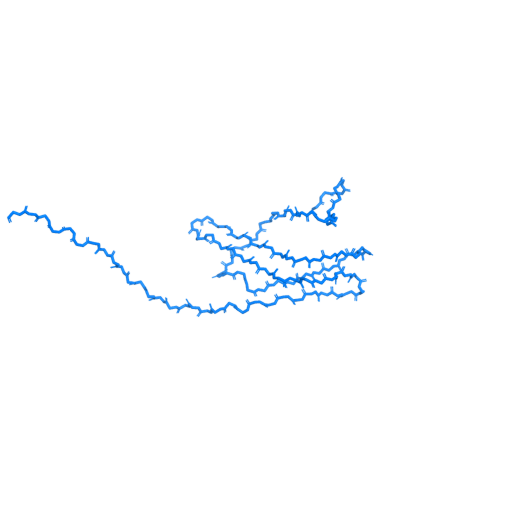? -13.660 4.195 32.380 1.00 41.59 91 SER A N 1
ATOM 697 C CA . SER A 1 91 ? -14.957 4.805 32.130 1.00 41.59 91 SER A CA 1
ATOM 698 C C . SER A 1 91 ? -15.074 6.098 32.945 1.00 41.59 91 SER A C 1
ATOM 700 O O . SER A 1 91 ? -15.527 6.083 34.089 1.00 41.59 91 SER A O 1
ATOM 702 N N . ASN A 1 92 ? -14.690 7.230 32.361 1.00 42.81 92 ASN A N 1
ATOM 703 C CA . ASN A 1 92 ? -15.076 8.542 32.874 1.00 42.81 92 ASN A CA 1
ATOM 704 C C . ASN A 1 92 ? -16.540 8.797 32.496 1.00 42.81 92 ASN A C 1
ATOM 706 O O . ASN A 1 92 ? -16.839 9.458 31.504 1.00 42.81 92 ASN A O 1
ATOM 710 N N . VAL A 1 93 ? -17.459 8.235 33.282 1.00 46.94 93 VAL A N 1
ATOM 711 C CA . VAL A 1 93 ? -18.866 8.647 33.273 1.00 46.94 93 VAL A CA 1
ATOM 712 C C . VAL A 1 93 ? -18.966 9.951 34.077 1.00 46.94 93 VAL A C 1
ATOM 714 O O . VAL A 1 93 ? -18.573 9.956 35.245 1.00 46.94 93 VAL A O 1
ATOM 717 N N . PRO A 1 94 ? -19.472 11.062 33.509 1.00 37.97 94 PRO A N 1
ATOM 718 C CA . PRO A 1 94 ? -19.744 12.267 34.281 1.00 37.97 94 PRO A CA 1
ATOM 719 C C . PRO A 1 94 ? -20.897 11.991 35.249 1.00 37.97 94 PRO A C 1
ATOM 721 O O . PRO A 1 94 ? -21.993 11.614 34.833 1.00 37.97 94 PRO A O 1
ATOM 724 N N . LEU A 1 95 ? -20.649 12.170 36.545 1.00 41.50 95 LEU A N 1
ATOM 725 C CA . LEU A 1 95 ? -21.689 12.131 37.565 1.00 41.50 95 LEU A CA 1
ATOM 726 C C . LEU A 1 95 ? -22.489 13.442 37.487 1.00 41.50 95 LEU A C 1
ATOM 728 O O . LEU A 1 95 ? -22.111 14.444 38.087 1.00 41.50 95 LEU A O 1
ATOM 732 N N . GLU A 1 96 ? -23.583 13.451 36.727 1.00 47.81 96 GLU A N 1
ATOM 733 C CA . GLU A 1 96 ? -24.626 14.464 36.895 1.00 47.81 96 GLU A CA 1
ATOM 734 C C . GLU A 1 96 ? -25.428 14.122 38.155 1.00 47.81 96 GLU A C 1
ATOM 736 O O . GLU A 1 96 ? -26.335 13.291 38.128 1.00 47.81 96 GLU A O 1
ATOM 741 N N . THR A 1 97 ? -25.104 14.751 39.284 1.00 38.41 97 THR A N 1
ATOM 742 C CA . THR A 1 97 ? -26.031 14.814 40.416 1.00 38.41 97 THR A CA 1
ATOM 743 C C . THR A 1 97 ? -26.858 16.083 40.314 1.00 38.41 97 THR A C 1
ATOM 745 O O . THR A 1 97 ? -26.404 17.202 40.552 1.00 38.41 97 THR A O 1
ATOM 748 N N . SER A 1 98 ? -28.109 15.856 39.926 1.00 42.41 98 SER A N 1
ATOM 749 C CA . SER A 1 98 ? -29.190 16.821 39.984 1.00 42.41 98 SER A CA 1
ATOM 750 C C . SER A 1 98 ? -29.416 17.312 41.415 1.00 42.41 98 SER A C 1
ATOM 752 O O . SER A 1 98 ? -29.367 16.564 42.387 1.00 42.41 98 SER A O 1
ATOM 754 N N . LYS A 1 99 ? -29.667 18.612 41.461 1.00 40.28 99 LYS A N 1
ATOM 755 C CA . LYS A 1 99 ? -30.201 19.457 42.523 1.00 40.28 99 LYS A CA 1
ATOM 756 C C . LYS A 1 99 ? -31.534 18.919 43.072 1.00 40.28 99 LYS A C 1
ATOM 758 O O . LYS A 1 99 ? -32.454 18.778 42.276 1.00 40.28 99 LYS A O 1
ATOM 763 N N . GLU A 1 100 ? -31.629 18.699 44.387 1.00 36.28 100 GLU A N 1
ATOM 764 C CA . GLU A 1 100 ? -32.666 19.230 45.307 1.00 36.28 100 GLU A CA 1
ATOM 765 C C . GLU A 1 100 ? -32.290 18.959 46.773 1.00 36.28 100 GLU A C 1
ATOM 767 O O . GLU A 1 100 ? -31.753 17.863 47.054 1.00 36.28 100 GLU A O 1
#

InterPro domains:
  IPR036392 PLAT/LH2 domain superfamily [SSF49723] (5-68)

pLDDT: mean 75.95, std 17.48, range [36.28, 93.12]

Foldseek 3Di:
DDPPDDPQDVVDDDDDDDDDPDDPDADFKDKDWDDDADKHFDQKDKDWDDDDVDDIHIDIFGDGGIDGCPPGDIDMTGHDDPPPPPPPPPPPDDDPDDDD

Sequence (100 aa):
MGSSYNYFGHEEVDLFAGKCPCLHGPVCSIIIVLDGFNSWYCQSIEITTVGYGKPCSQKKFEVKKWLNVIKGSAVILQDECSDDDDDGVVSNVPLETSKE

Radius of gyration: 20.4 Å; chains: 1; bounding box: 48×32×65 Å

Organism: Salvia splendens (NCBI:txid180675)